Protein AF-A0A1E3A972-F1 (afdb_monomer)

Solvent-accessible surface area (backbone atoms only — not comparable to full-atom values): 8669 Å² total; per-residue (Å²): 121,77,50,54,34,71,83,44,60,52,55,53,84,87,29,46,54,30,38,33,38,41,57,63,34,55,94,75,66,75,42,69,60,46,39,28,39,26,45,71,54,90,85,29,81,42,45,72,45,22,43,50,44,52,20,51,74,83,39,80,59,82,68,46,81,49,34,35,90,77,36,36,35,43,36,42,97,71,31,35,37,40,40,34,66,82,52,45,89,40,79,44,75,49,63,41,47,85,50,40,44,74,43,74,48,68,60,84,54,95,58,78,52,48,75,45,81,40,86,53,88,94,45,77,29,33,41,37,39,33,53,48,43,75,44,74,46,80,48,75,73,97,67,92,84,88,81,91,129

Nearest PDB structures (foldseek):
  8pag-assembly1_A  TM=4.086E-01  e=1.270E+00  Norway rat pestivirus
  8gha-assembly1_B  TM=2.531E-01  e=9.699E+00  Saccharomyces cerevisiae

Foldseek 3Di:
DWDQLQVDWQADPLAQWTKGFDDQCRVPPNDHGAIFIFGPPPPFLGRGFWGKAKDALNHGDDFDWTHDNAWIWTDDDFWIWIWGAPDRQDIDIDIDGVRIDMDTGGDDDPDDFDWDWDDDPPFTWIWTDDVSGNDIDIGDDPDDDDDDD

Structure (mmCIF, N/CA/C/O backbone):
data_AF-A0A1E3A972-F1
#
_entry.id   AF-A0A1E3A972-F1
#
loop_
_atom_site.group_PDB
_atom_site.id
_atom_site.type_symbol
_atom_site.label_atom_id
_atom_site.label_alt_id
_atom_site.label_comp_id
_atom_site.label_asym_id
_atom_site.label_entity_id
_atom_site.label_seq_id
_atom_site.pdbx_PDB_ins_code
_atom_site.Cartn_x
_atom_site.Cartn_y
_atom_site.Cartn_z
_atom_site.occupancy
_atom_site.B_iso_or_equiv
_atom_site.auth_seq_id
_atom_site.auth_comp_id
_atom_site.auth_asym_id
_atom_site.auth_atom_id
_atom_site.pdbx_PDB_model_num
ATOM 1 N N . MET A 1 1 ? 2.430 -18.040 13.558 1.00 78.50 1 MET A N 1
ATOM 2 C CA . MET A 1 1 ? 3.625 -17.822 12.713 1.00 78.50 1 MET A CA 1
ATOM 3 C C . MET A 1 1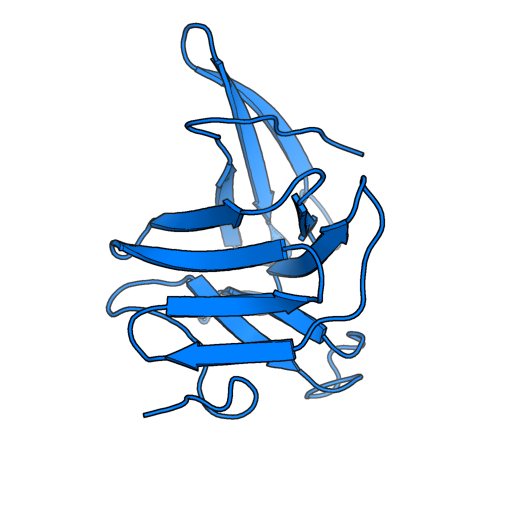 ? 3.657 -16.352 12.342 1.00 78.50 1 MET A C 1
ATOM 5 O O . MET A 1 1 ? 2.603 -15.836 11.985 1.00 78.50 1 MET A O 1
ATOM 9 N N . TYR A 1 2 ? 4.806 -15.694 12.480 1.00 88.56 2 TYR A N 1
ATOM 10 C CA . TYR A 1 2 ? 5.011 -14.337 11.974 1.00 88.56 2 TYR A CA 1
ATOM 11 C C . TYR A 1 2 ? 5.760 -14.414 10.645 1.00 88.56 2 TYR A C 1
ATOM 13 O O . TYR A 1 2 ? 6.659 -15.243 10.500 1.00 88.56 2 TYR A O 1
ATOM 21 N N . LEU A 1 3 ? 5.359 -13.589 9.684 1.00 93.69 3 LEU A N 1
ATOM 22 C CA . LEU A 1 3 ? 6.068 -13.411 8.423 1.00 93.69 3 LEU A CA 1
ATOM 23 C C . LEU A 1 3 ? 7.085 -12.282 8.582 1.00 93.69 3 LEU A C 1
ATOM 25 O O . LEU A 1 3 ? 6.764 -11.231 9.136 1.00 93.69 3 LEU A O 1
ATOM 29 N N . ASP A 1 4 ? 8.290 -12.481 8.058 1.00 96.31 4 ASP A N 1
ATOM 30 C CA . ASP A 1 4 ? 9.192 -11.369 7.785 1.00 96.31 4 ASP A CA 1
ATOM 31 C C . ASP A 1 4 ? 8.872 -10.835 6.387 1.00 96.31 4 ASP A C 1
ATOM 33 O O . ASP A 1 4 ? 9.134 -11.510 5.393 1.00 96.31 4 ASP A O 1
ATOM 37 N N . LEU A 1 5 ? 8.295 -9.633 6.302 1.00 96.94 5 LEU A N 1
ATOM 38 C CA . LEU A 1 5 ? 7.905 -9.025 5.024 1.00 96.94 5 LEU A CA 1
ATOM 39 C C . LEU A 1 5 ? 9.092 -8.602 4.148 1.00 96.94 5 LEU A C 1
ATOM 41 O O . LEU A 1 5 ? 8.861 -8.212 2.999 1.00 96.94 5 LEU A O 1
ATOM 45 N N . LYS A 1 6 ? 10.330 -8.664 4.661 1.00 95.19 6 LYS A N 1
ATOM 46 C CA . LYS A 1 6 ? 11.552 -8.521 3.856 1.00 95.19 6 LYS A CA 1
ATOM 47 C C . LYS A 1 6 ? 11.818 -9.766 3.009 1.00 95.19 6 LYS A C 1
ATOM 49 O O . LYS A 1 6 ? 12.247 -9.651 1.863 1.00 95.19 6 LYS A O 1
ATOM 54 N N . GLU A 1 7 ? 11.509 -10.937 3.560 1.00 93.62 7 GLU A N 1
ATOM 55 C CA . GLU A 1 7 ? 11.788 -12.245 2.956 1.00 93.62 7 GLU A CA 1
ATOM 56 C C . GLU A 1 7 ? 10.557 -12.833 2.255 1.00 93.62 7 GLU A C 1
ATOM 58 O O . GLU A 1 7 ? 10.641 -13.360 1.145 1.00 93.62 7 GLU A O 1
ATOM 63 N N . VAL A 1 8 ? 9.388 -12.721 2.891 1.00 95.00 8 VAL A N 1
ATOM 64 C CA . VAL A 1 8 ? 8.125 -13.316 2.449 1.00 95.00 8 VAL A CA 1
ATOM 65 C C . VAL A 1 8 ? 7.074 -12.217 2.275 1.00 95.00 8 VAL A C 1
ATOM 67 O O . VAL A 1 8 ? 6.502 -11.749 3.262 1.00 95.00 8 VAL A O 1
ATOM 70 N N . PRO A 1 9 ? 6.773 -11.808 1.029 1.00 96.0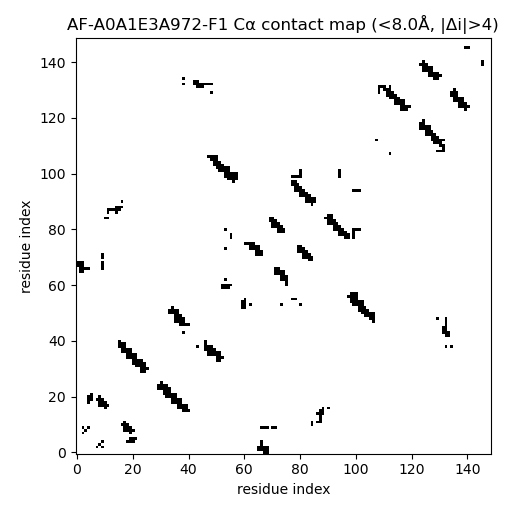6 9 PRO A N 1
ATOM 71 C CA . PRO A 1 9 ? 5.703 -10.858 0.760 1.00 96.06 9 PRO A CA 1
ATOM 72 C C . PRO A 1 9 ? 4.347 -11.381 1.242 1.00 96.06 9 PRO A C 1
ATOM 74 O O . PRO A 1 9 ? 4.003 -12.545 1.034 1.00 96.06 9 PRO A O 1
ATOM 77 N N . PHE A 1 10 ? 3.538 -10.497 1.818 1.00 98.38 10 PHE A N 1
ATOM 78 C CA . PHE A 1 10 ? 2.150 -10.793 2.140 1.00 98.38 10 PHE A CA 1
ATOM 79 C C . PHE A 1 10 ? 1.293 -10.735 0.871 1.00 98.38 10 PHE A C 1
ATOM 81 O O . PHE A 1 10 ? 1.105 -9.678 0.261 1.00 98.38 10 PHE A O 1
ATOM 88 N N . SER A 1 11 ? 0.782 -11.888 0.458 1.00 97.56 11 SER A N 1
ATOM 89 C CA . SER A 1 11 ? -0.055 -12.066 -0.727 1.00 97.56 11 SER A CA 1
ATOM 90 C C . SER A 1 11 ? -0.981 -13.269 -0.528 1.00 97.56 11 SER A C 1
ATOM 92 O O . SER A 1 11 ? -0.868 -13.994 0.461 1.00 97.56 11 SER A O 1
ATOM 94 N N . THR A 1 12 ? -1.887 -13.497 -1.473 1.00 96.38 12 THR A N 1
ATOM 95 C CA . THR A 1 12 ? -2.760 -14.672 -1.509 1.00 96.38 12 THR A CA 1
ATOM 96 C C . THR A 1 12 ? -2.670 -15.366 -2.863 1.00 96.38 12 THR A C 1
ATOM 98 O O . THR A 1 12 ? -2.265 -14.777 -3.868 1.00 96.38 12 THR A O 1
ATOM 101 N N . ARG A 1 13 ? -3.043 -16.645 -2.909 1.00 96.19 13 ARG A N 1
ATOM 102 C CA . ARG A 1 13 ? -2.989 -17.441 -4.139 1.00 96.19 13 ARG A CA 1
ATOM 103 C C . ARG A 1 13 ? -3.841 -16.791 -5.234 1.00 96.19 13 ARG A C 1
ATOM 105 O O . ARG A 1 13 ? -5.019 -16.532 -5.029 1.00 96.19 13 ARG A O 1
ATOM 112 N N . GLY A 1 14 ? -3.246 -16.611 -6.412 1.00 95.56 14 GLY A N 1
ATOM 113 C CA . GLY A 1 14 ? -3.911 -16.028 -7.583 1.00 95.56 14 GLY A CA 1
ATOM 114 C C . GLY A 1 14 ? -3.848 -14.503 -7.643 1.00 95.56 14 GLY A C 1
ATOM 115 O O . GLY A 1 14 ? -4.137 -13.944 -8.692 1.00 95.56 14 GLY A O 1
ATOM 116 N N . SER A 1 15 ? -3.421 -13.841 -6.566 1.00 96.56 15 SER A N 1
ATOM 117 C CA . SER A 1 15 ? -3.246 -12.394 -6.558 1.00 96.56 15 SER A CA 1
ATOM 118 C C . SER A 1 15 ? -1.966 -11.975 -7.268 1.00 96.56 15 SER A C 1
ATOM 120 O O . SER A 1 15 ? -0.901 -12.563 -7.069 1.00 96.56 15 SER A O 1
ATOM 122 N N . TYR A 1 16 ? -2.061 -10.900 -8.050 1.00 96.56 16 TYR A N 1
ATOM 123 C CA . TYR A 1 16 ? -0.888 -10.165 -8.520 1.00 96.56 16 TYR A CA 1
ATOM 124 C C . TYR A 1 16 ? -0.447 -9.071 -7.546 1.00 96.56 16 TYR A C 1
ATOM 126 O O . TYR A 1 16 ? 0.611 -8.483 -7.753 1.00 96.56 16 TYR A O 1
ATOM 134 N N . MET A 1 17 ? -1.217 -8.796 -6.492 1.00 97.69 17 MET A N 1
ATOM 135 C CA . MET A 1 17 ? -0.839 -7.859 -5.438 1.00 97.69 17 MET A CA 1
ATOM 136 C C . MET A 1 17 ? 0.017 -8.554 -4.384 1.00 97.69 17 MET A C 1
ATOM 138 O O . MET A 1 17 ? -0.256 -9.678 -3.960 1.00 97.69 17 MET A O 1
ATOM 142 N N . ALA A 1 18 ? 1.046 -7.855 -3.927 1.00 97.75 18 ALA A N 1
ATOM 143 C CA . ALA A 1 18 ? 1.840 -8.262 -2.783 1.00 97.75 18 ALA A CA 1
ATOM 144 C C . ALA A 1 18 ? 2.199 -7.042 -1.936 1.00 97.75 18 ALA A C 1
ATOM 146 O O . ALA A 1 18 ? 2.434 -5.959 -2.467 1.00 97.75 18 ALA A O 1
ATOM 147 N N . VAL A 1 19 ? 2.269 -7.225 -0.622 1.00 98.50 19 VAL A N 1
ATOM 148 C CA . VAL A 1 19 ? 2.761 -6.216 0.317 1.00 98.50 19 VAL A CA 1
ATOM 149 C C . VAL A 1 19 ? 4.090 -6.701 0.876 1.00 98.50 19 VAL A C 1
ATOM 151 O O . VAL A 1 19 ? 4.155 -7.778 1.467 1.00 98.50 19 VAL A O 1
ATOM 154 N N . SER A 1 20 ? 5.158 -5.933 0.685 1.00 97.44 20 SER A N 1
ATOM 155 C CA . SER A 1 20 ? 6.486 -6.294 1.192 1.00 97.44 20 SER A CA 1
ATOM 156 C C . SER A 1 20 ? 7.243 -5.086 1.713 1.00 97.44 20 SER A C 1
ATOM 158 O O . SER A 1 20 ? 7.003 -3.948 1.299 1.00 97.44 20 SER A O 1
ATOM 160 N N . TYR A 1 21 ? 8.160 -5.353 2.637 1.00 97.75 21 TYR A N 1
ATOM 161 C CA . TYR A 1 21 ? 9.049 -4.350 3.198 1.00 97.75 21 TYR A CA 1
ATOM 162 C C . TYR A 1 21 ? 10.385 -4.389 2.463 1.00 97.75 21 TYR A C 1
ATOM 164 O O . TYR A 1 21 ? 10.918 -5.465 2.196 1.00 97.75 21 TYR A O 1
ATOM 172 N N . HIS A 1 22 ? 10.931 -3.224 2.134 1.00 96.31 22 HIS A N 1
ATOM 173 C CA . HIS A 1 22 ? 12.205 -3.111 1.439 1.00 96.31 22 HIS A CA 1
ATOM 174 C C . HIS A 1 22 ? 13.133 -2.146 2.144 1.00 96.31 22 HIS A C 1
ATOM 176 O O . HIS A 1 22 ? 12.711 -1.091 2.601 1.00 96.31 22 HIS A O 1
ATOM 182 N N . GLU A 1 23 ? 14.408 -2.516 2.177 1.00 94.75 23 GLU A N 1
ATOM 183 C CA . GLU A 1 23 ? 15.486 -1.616 2.564 1.00 94.75 23 GLU A CA 1
ATOM 184 C C . GLU A 1 23 ? 15.772 -0.616 1.443 1.00 94.75 23 GLU A C 1
ATOM 186 O O . GLU A 1 23 ? 15.438 -0.839 0.270 1.00 94.75 23 GLU A O 1
ATOM 191 N N . LYS A 1 24 ? 16.424 0.488 1.809 1.00 94.94 24 LYS A N 1
ATOM 192 C CA . LYS A 1 24 ? 16.780 1.545 0.870 1.00 94.94 24 LYS A CA 1
ATOM 193 C C . LYS A 1 24 ? 17.560 0.984 -0.321 1.00 94.94 24 LYS A C 1
ATOM 195 O O . LYS A 1 24 ? 18.520 0.231 -0.172 1.00 94.94 24 LYS A O 1
ATOM 200 N N . ASN A 1 25 ? 17.157 1.401 -1.516 1.00 89.88 25 ASN A N 1
ATOM 201 C CA . ASN A 1 25 ? 17.732 1.011 -2.796 1.00 89.88 25 ASN A CA 1
ATOM 202 C C . ASN A 1 25 ? 17.756 -0.513 -3.034 1.00 89.88 25 ASN A C 1
ATOM 204 O O . ASN A 1 25 ? 18.656 -1.033 -3.701 1.00 89.88 25 ASN A O 1
ATOM 208 N N . PHE A 1 26 ? 16.764 -1.247 -2.515 1.00 86.25 26 PHE A N 1
ATOM 209 C CA . PHE A 1 26 ? 16.641 -2.688 -2.735 1.00 86.25 26 PHE A CA 1
ATOM 210 C C . PHE A 1 26 ? 16.750 -3.031 -4.229 1.00 86.25 26 PHE A C 1
ATOM 212 O O . PHE A 1 26 ? 15.973 -2.535 -5.050 1.00 86.25 26 PHE A O 1
ATOM 219 N N . ARG A 1 27 ? 17.736 -3.872 -4.578 1.00 83.56 27 ARG A N 1
ATOM 220 C CA . ARG A 1 27 ? 18.076 -4.284 -5.956 1.00 83.56 27 ARG A CA 1
ATOM 221 C C . ARG A 1 27 ? 18.326 -3.124 -6.937 1.00 83.56 27 ARG A C 1
ATOM 223 O O . ARG A 1 27 ? 18.034 -3.258 -8.121 1.00 83.56 27 ARG A O 1
ATOM 230 N N . GLY A 1 28 ? 18.862 -1.998 -6.463 1.00 84.12 28 GLY A N 1
ATOM 231 C CA . GLY A 1 28 ? 19.182 -0.851 -7.322 1.00 84.12 28 GLY A CA 1
ATOM 232 C C . GLY A 1 28 ? 17.953 -0.074 -7.802 1.00 84.12 28 GLY A C 1
ATOM 233 O O . GLY A 1 28 ? 18.029 0.635 -8.799 1.00 84.12 28 GLY A O 1
ATOM 234 N N . SER A 1 29 ? 16.812 -0.233 -7.126 1.00 84.06 29 SER A N 1
ATOM 235 C CA . SER A 1 29 ? 15.538 0.387 -7.515 1.00 84.06 29 SER A CA 1
ATOM 236 C C . SER A 1 29 ? 15.473 1.903 -7.312 1.00 84.06 29 SER A C 1
ATOM 238 O O . SER A 1 29 ? 14.545 2.535 -7.808 1.00 84.06 29 SER A O 1
ATOM 240 N N . GLY A 1 30 ? 16.404 2.488 -6.553 1.00 88.00 30 GLY A N 1
ATOM 241 C CA . GLY A 1 30 ? 16.349 3.889 -6.135 1.00 88.00 30 GLY A CA 1
ATOM 242 C C . GLY A 1 30 ? 15.239 4.203 -5.125 1.00 88.00 30 GLY A C 1
ATOM 243 O O . GLY A 1 30 ? 15.017 5.372 -4.828 1.00 88.00 30 GLY A O 1
ATOM 244 N N . MET A 1 31 ? 14.535 3.191 -4.605 1.00 90.62 31 MET A N 1
ATOM 245 C CA . MET A 1 31 ? 13.455 3.374 -3.632 1.00 90.62 31 MET A CA 1
ATOM 246 C C . MET A 1 31 ? 13.994 3.644 -2.229 1.00 90.62 31 MET A C 1
ATOM 248 O O . MET A 1 31 ? 15.065 3.164 -1.856 1.00 90.62 31 MET A O 1
ATOM 252 N N . GLU A 1 32 ? 13.235 4.394 -1.438 1.00 94.56 32 GLU A N 1
ATOM 253 C CA . GLU A 1 32 ? 13.507 4.544 -0.011 1.00 94.56 32 GLU A CA 1
ATOM 254 C C . GLU A 1 32 ? 13.157 3.264 0.761 1.00 94.56 32 GLU A C 1
ATOM 256 O O . GLU A 1 32 ? 12.547 2.330 0.238 1.00 94.56 32 GLU A O 1
ATOM 261 N N . GLU A 1 33 ? 13.603 3.194 2.012 1.00 96.31 33 GLU A N 1
ATOM 262 C CA . GLU A 1 33 ? 13.189 2.119 2.909 1.00 96.31 33 GLU A CA 1
ATOM 263 C C . GLU A 1 33 ? 11.707 2.273 3.277 1.00 96.31 33 GLU A C 1
ATOM 265 O O . GLU A 1 33 ? 11.247 3.373 3.594 1.00 96.31 33 GLU A O 1
ATOM 270 N N . GLY A 1 34 ? 10.951 1.173 3.270 1.00 97.25 34 GLY A N 1
ATOM 271 C CA . GLY A 1 34 ? 9.552 1.213 3.677 1.00 97.25 34 GLY A CA 1
ATOM 272 C C . GLY A 1 34 ? 8.718 0.011 3.258 1.00 97.25 34 GLY A C 1
ATOM 273 O O . GLY A 1 34 ? 9.206 -0.977 2.706 1.00 97.25 34 GLY A O 1
ATOM 274 N N . LEU A 1 35 ? 7.419 0.116 3.541 1.00 98.31 35 LEU A N 1
ATOM 275 C CA . LEU A 1 35 ? 6.410 -0.852 3.134 1.00 98.31 35 LEU A CA 1
ATOM 276 C C . LEU A 1 35 ? 5.804 -0.438 1.793 1.00 98.31 35 LEU A C 1
ATOM 278 O O . LEU A 1 35 ? 5.435 0.721 1.611 1.00 98.31 35 LEU A O 1
ATOM 282 N N . TYR A 1 36 ? 5.653 -1.390 0.878 1.00 98.19 36 TYR A N 1
ATOM 283 C CA . TYR A 1 36 ? 5.172 -1.120 -0.472 1.00 98.19 36 TYR A CA 1
ATOM 284 C C . TYR A 1 36 ? 4.071 -2.089 -0.888 1.00 98.19 36 TYR A C 1
ATOM 286 O O . TYR A 1 36 ? 4.173 -3.296 -0.657 1.00 98.19 36 TYR A O 1
ATOM 294 N N . LEU A 1 37 ? 3.061 -1.560 -1.581 1.00 98.12 37 LEU A N 1
ATOM 295 C CA . LEU A 1 37 ? 2.233 -2.338 -2.492 1.00 98.12 37 LEU A CA 1
ATOM 296 C C . LEU A 1 37 ? 3.050 -2.602 -3.755 1.00 98.12 37 LEU A C 1
ATOM 298 O O . LEU A 1 37 ? 3.619 -1.688 -4.365 1.00 98.12 37 LEU A O 1
ATOM 302 N N . ARG A 1 38 ? 3.084 -3.865 -4.157 1.00 96.50 38 ARG A N 1
ATOM 303 C CA . ARG A 1 38 ? 3.793 -4.339 -5.332 1.00 96.50 38 ARG A CA 1
ATOM 304 C C . ARG A 1 38 ? 2.889 -5.156 -6.231 1.00 96.50 38 ARG A C 1
ATOM 306 O O . ARG A 1 38 ? 1.936 -5.784 -5.774 1.00 96.50 38 ARG A O 1
ATOM 313 N N . THR A 1 39 ? 3.256 -5.184 -7.503 1.00 95.88 39 THR A N 1
ATOM 314 C CA . THR A 1 39 ? 2.791 -6.197 -8.441 1.00 95.88 39 THR A CA 1
ATOM 315 C C . THR A 1 39 ? 3.836 -7.303 -8.575 1.00 95.88 39 THR A C 1
ATOM 317 O O . THR A 1 39 ? 5.040 -7.032 -8.627 1.00 95.88 39 THR A O 1
ATOM 320 N N . VAL A 1 40 ? 3.383 -8.555 -8.629 1.00 94.12 40 VAL A N 1
ATOM 321 C CA . VAL A 1 40 ? 4.215 -9.723 -8.982 1.00 94.12 40 VAL A CA 1
ATOM 322 C C . VAL A 1 40 ? 4.026 -10.145 -10.442 1.00 94.12 40 VAL A C 1
ATOM 324 O O . VAL A 1 40 ? 4.495 -11.203 -10.857 1.00 94.12 40 VAL A O 1
ATOM 327 N N . HIS A 1 41 ? 3.348 -9.320 -11.242 1.00 90.94 41 HIS A N 1
ATOM 328 C CA . HIS A 1 41 ? 3.170 -9.563 -12.666 1.00 90.94 41 HIS A CA 1
ATOM 329 C C . HIS A 1 41 ? 4.510 -9.412 -13.410 1.00 90.94 41 HIS A C 1
ATOM 331 O O . HIS A 1 41 ? 5.106 -8.336 -13.426 1.00 90.94 41 HIS A O 1
ATOM 337 N N . GLY A 1 42 ? 4.984 -10.488 -14.048 1.00 86.50 42 GLY A N 1
ATOM 338 C CA . GLY A 1 42 ? 6.352 -10.579 -14.589 1.00 86.50 42 GLY A CA 1
ATOM 339 C C . GLY A 1 42 ? 6.713 -9.566 -15.683 1.00 86.50 42 GLY A C 1
ATOM 340 O O . GLY A 1 42 ? 7.890 -9.308 -15.901 1.00 86.50 42 GLY A O 1
ATOM 341 N N . ASN A 1 43 ? 5.717 -8.959 -16.332 1.00 86.56 43 ASN A N 1
ATOM 342 C CA . ASN A 1 43 ? 5.927 -7.949 -17.376 1.00 86.56 43 ASN A CA 1
ATOM 343 C C . ASN A 1 43 ? 5.972 -6.502 -16.851 1.00 86.56 43 ASN A C 1
ATOM 345 O O . ASN A 1 43 ? 6.105 -5.578 -17.650 1.00 86.56 43 ASN A O 1
ATOM 349 N N . ALA A 1 44 ? 5.835 -6.270 -15.543 1.00 90.25 44 ALA A N 1
ATOM 350 C CA . ALA A 1 44 ? 5.893 -4.924 -14.978 1.00 90.25 44 ALA A CA 1
ATOM 351 C C . ALA A 1 44 ? 7.302 -4.315 -15.123 1.00 90.25 44 ALA A C 1
ATOM 353 O O . ALA A 1 44 ? 8.293 -4.965 -14.791 1.00 90.25 44 ALA A O 1
ATOM 354 N N . LYS A 1 45 ? 7.405 -3.046 -15.559 1.00 87.81 45 LYS A N 1
ATOM 355 C CA . LYS A 1 45 ? 8.703 -2.340 -15.669 1.00 87.81 45 LYS A CA 1
ATOM 356 C C . LYS A 1 45 ? 9.375 -2.195 -14.303 1.00 87.81 45 LYS A C 1
ATOM 358 O O . LYS A 1 45 ? 10.591 -2.288 -14.178 1.00 87.81 45 LYS A O 1
ATOM 363 N N . THR A 1 46 ? 8.562 -1.975 -13.277 1.00 91.25 46 THR A N 1
ATOM 364 C CA . THR A 1 46 ? 8.953 -2.019 -11.870 1.00 91.25 46 THR A CA 1
ATOM 365 C C . THR A 1 46 ? 7.893 -2.793 -11.092 1.00 91.25 46 THR A C 1
ATOM 367 O O . THR A 1 46 ? 6.705 -2.663 -11.397 1.00 91.25 46 THR A O 1
ATOM 370 N N . PRO A 1 47 ? 8.267 -3.591 -10.078 1.00 93.31 47 PRO A N 1
ATOM 371 C CA . PRO A 1 47 ? 7.280 -4.246 -9.238 1.00 93.31 47 PRO A CA 1
ATOM 372 C C . PRO A 1 47 ? 6.654 -3.281 -8.223 1.00 93.31 47 PRO A C 1
ATOM 374 O O . PRO A 1 47 ? 5.660 -3.643 -7.612 1.00 93.31 47 PRO A O 1
ATOM 377 N N . PHE A 1 48 ? 7.217 -2.088 -8.001 1.00 95.25 48 PHE A N 1
ATOM 378 C CA . PHE A 1 48 ? 6.734 -1.137 -6.997 1.00 95.25 48 PHE A CA 1
ATOM 379 C C . PHE A 1 48 ? 5.569 -0.302 -7.538 1.00 95.25 48 PHE A C 1
ATOM 381 O O . PHE A 1 48 ? 5.698 0.350 -8.576 1.00 95.25 48 PHE A O 1
ATOM 388 N N . VAL A 1 49 ? 4.433 -0.339 -6.838 1.00 96.44 49 VAL A N 1
ATOM 389 C CA . VAL A 1 49 ? 3.195 0.356 -7.228 1.00 96.44 49 VAL A CA 1
ATOM 390 C C . VAL A 1 49 ? 2.987 1.587 -6.355 1.00 96.44 49 VAL A C 1
ATOM 392 O O . VAL A 1 49 ? 2.922 2.698 -6.875 1.00 96.44 49 VAL A O 1
ATOM 395 N N . ALA A 1 50 ? 2.911 1.396 -5.036 1.00 97.50 50 ALA A N 1
ATOM 396 C CA . ALA A 1 50 ? 2.661 2.474 -4.086 1.00 97.50 50 ALA A CA 1
ATOM 397 C C . ALA A 1 50 ? 3.412 2.254 -2.769 1.00 97.50 50 ALA A C 1
ATOM 399 O O . ALA A 1 50 ? 3.477 1.127 -2.274 1.00 97.50 50 ALA A O 1
ATOM 400 N N . GLY A 1 51 ? 3.950 3.324 -2.186 1.00 97.75 51 GLY A N 1
ATOM 401 C CA . GLY A 1 51 ? 4.406 3.329 -0.798 1.00 97.75 51 GLY A CA 1
ATOM 402 C C . GLY A 1 51 ? 3.216 3.286 0.160 1.00 97.75 51 GLY A C 1
ATOM 403 O O . GLY A 1 51 ? 2.172 3.881 -0.107 1.00 97.75 51 GLY A O 1
ATOM 404 N N . ILE A 1 52 ? 3.358 2.574 1.275 1.00 98.38 52 ILE A N 1
ATOM 405 C CA . ILE A 1 52 ? 2.319 2.430 2.295 1.00 98.38 52 ILE A CA 1
ATOM 406 C C . ILE A 1 52 ? 2.811 3.070 3.586 1.00 98.38 52 ILE A C 1
ATOM 408 O O . ILE A 1 52 ? 3.885 2.744 4.091 1.00 98.38 52 ILE A O 1
ATOM 412 N N . SER A 1 53 ? 2.021 3.979 4.153 1.00 97.81 53 SER A N 1
ATOM 413 C CA . SER A 1 53 ? 2.336 4.583 5.452 1.00 97.81 53 SER A CA 1
ATOM 414 C C . SER A 1 53 ? 1.071 4.802 6.281 1.00 97.81 53 SER A C 1
ATOM 416 O O . SER A 1 53 ? 0.124 5.413 5.778 1.00 97.81 53 SER A O 1
ATOM 418 N N . PRO A 1 54 ? 1.016 4.331 7.540 1.00 97.88 54 PRO A N 1
ATOM 419 C CA . PRO A 1 54 ? -0.074 4.670 8.439 1.00 97.88 54 PRO A CA 1
ATOM 420 C C . PRO A 1 54 ? 0.006 6.147 8.826 1.00 97.88 54 PRO A C 1
ATOM 422 O O . PRO A 1 54 ? 1.082 6.751 8.855 1.00 97.88 54 PRO A O 1
ATOM 425 N N . LEU A 1 55 ? -1.158 6.723 9.106 1.00 97.44 55 LEU A N 1
ATOM 426 C CA . LEU A 1 55 ? -1.314 8.119 9.475 1.00 97.44 55 LEU A CA 1
ATOM 427 C C . LEU A 1 55 ? -1.981 8.235 10.846 1.00 97.44 55 LEU A C 1
ATOM 429 O O . LEU A 1 55 ? -2.967 7.547 11.109 1.00 97.44 55 LEU A O 1
ATOM 433 N N . GLN A 1 56 ? -1.496 9.175 11.653 1.00 97.56 56 GLN A N 1
ATOM 434 C CA . GLN A 1 56 ? -2.189 9.714 12.820 1.00 97.56 56 GLN A CA 1
ATOM 435 C C . GLN A 1 56 ? -2.523 11.179 12.526 1.00 97.56 56 GLN A C 1
ATOM 437 O O . GLN A 1 56 ? -1.633 11.980 12.230 1.00 97.56 56 GLN A O 1
ATOM 442 N N . ASP A 1 57 ? -3.814 11.510 12.511 1.00 95.94 57 ASP A N 1
ATOM 443 C CA . ASP A 1 57 ? -4.330 12.853 12.210 1.00 95.94 57 ASP A CA 1
ATOM 444 C C . ASP A 1 57 ? -3.759 13.439 10.899 1.00 95.94 57 ASP A C 1
ATOM 446 O O . ASP A 1 57 ? -3.372 14.605 10.802 1.00 95.94 57 ASP A O 1
ATOM 450 N N . GLY A 1 58 ? -3.673 12.588 9.869 1.00 95.12 58 GLY A N 1
ATOM 451 C CA . GLY A 1 58 ? -3.190 12.939 8.527 1.00 95.12 58 GLY A CA 1
ATOM 452 C C . GLY A 1 58 ? -1.664 12.954 8.353 1.00 95.12 58 GLY A C 1
ATOM 453 O O . GLY A 1 58 ? -1.180 13.088 7.224 1.00 95.12 58 GLY A O 1
ATOM 454 N N . LYS A 1 59 ? -0.886 12.768 9.426 1.00 96.06 59 LYS A N 1
ATOM 455 C CA . LYS A 1 59 ? 0.586 12.760 9.391 1.00 96.06 59 LYS A CA 1
ATOM 456 C C . LYS A 1 59 ? 1.129 11.341 9.493 1.00 96.06 59 LYS A C 1
ATOM 458 O O . LYS A 1 59 ? 0.614 10.547 10.271 1.00 96.06 59 LYS A O 1
ATOM 463 N N . ALA A 1 60 ? 2.171 11.033 8.720 1.00 95.75 60 ALA A N 1
ATOM 464 C CA . ALA A 1 60 ? 2.865 9.753 8.839 1.00 95.75 60 ALA A CA 1
ATOM 465 C C . ALA A 1 60 ? 3.410 9.593 10.263 1.00 95.75 60 ALA A C 1
ATOM 467 O O . ALA A 1 60 ? 3.992 10.533 10.808 1.00 95.75 60 ALA A O 1
ATOM 468 N N . CYS A 1 61 ? 3.187 8.426 10.861 1.00 95.56 61 CYS A N 1
ATOM 469 C CA . CYS A 1 61 ? 3.619 8.121 12.220 1.00 95.56 61 CYS A CA 1
ATOM 470 C C . CYS A 1 61 ? 4.620 6.964 12.235 1.00 95.56 61 CYS A C 1
ATOM 472 O O . CYS A 1 61 ? 4.743 6.215 11.266 1.00 95.56 61 CYS A O 1
ATOM 474 N N . THR A 1 62 ? 5.339 6.815 13.346 1.00 96.50 62 THR A N 1
ATOM 475 C CA . THR A 1 62 ? 6.165 5.631 13.601 1.00 96.50 62 THR A CA 1
ATOM 476 C C . THR A 1 62 ? 5.264 4.468 13.994 1.00 96.50 62 THR A C 1
ATOM 478 O O . THR A 1 62 ? 4.362 4.623 14.817 1.00 96.50 62 THR A O 1
ATOM 481 N N . TYR A 1 63 ? 5.524 3.295 13.430 1.00 97.56 63 TYR A N 1
ATOM 482 C CA . TYR A 1 63 ? 4.724 2.096 13.643 1.00 97.56 63 TYR A CA 1
ATOM 483 C C . TYR A 1 63 ? 5.610 0.853 13.696 1.00 97.56 63 TYR A C 1
ATOM 485 O O . TYR A 1 63 ? 6.757 0.856 13.251 1.00 97.56 63 TYR A O 1
ATOM 493 N N . ARG A 1 64 ? 5.044 -0.232 14.218 1.00 97.56 64 ARG A N 1
ATOM 494 C CA . ARG A 1 64 ? 5.604 -1.583 14.145 1.00 97.56 64 ARG A CA 1
ATOM 495 C C . ARG A 1 64 ? 4.739 -2.451 13.241 1.00 97.56 64 ARG A C 1
ATOM 497 O O . ARG A 1 64 ? 3.523 -2.264 13.188 1.00 97.56 64 ARG A O 1
ATOM 504 N N . ILE A 1 65 ? 5.365 -3.397 12.552 1.00 98.19 65 ILE A N 1
ATOM 505 C CA . ILE A 1 65 ? 4.687 -4.338 11.657 1.00 98.19 65 ILE A CA 1
ATOM 506 C C . ILE A 1 65 ? 4.536 -5.676 12.378 1.00 98.19 65 ILE A C 1
ATOM 508 O O . ILE A 1 65 ? 5.517 -6.238 12.859 1.00 98.19 65 ILE A O 1
ATOM 512 N N . GLU A 1 66 ? 3.317 -6.201 12.420 1.00 98.00 66 GLU A N 1
ATOM 513 C CA . GLU A 1 66 ? 3.035 -7.590 12.777 1.00 98.00 66 GLU A CA 1
ATOM 514 C C . GLU A 1 66 ? 2.371 -8.275 11.581 1.00 98.00 66 GLU A C 1
ATOM 516 O O . GLU A 1 66 ? 1.227 -7.979 11.242 1.00 98.00 66 GLU A O 1
ATOM 521 N N . ALA A 1 67 ? 3.098 -9.169 10.911 1.00 98.12 67 ALA A N 1
ATOM 522 C CA . ALA A 1 67 ? 2.610 -9.858 9.724 1.00 98.12 67 ALA A CA 1
ATOM 523 C C . ALA A 1 67 ? 2.322 -11.334 10.009 1.00 98.12 67 ALA A C 1
ATOM 525 O O . ALA A 1 67 ? 3.155 -12.048 10.566 1.00 98.12 67 ALA A O 1
ATOM 526 N N . HIS A 1 68 ? 1.156 -11.791 9.572 1.00 96.94 68 HIS A N 1
ATOM 527 C CA . HIS A 1 68 ? 0.685 -13.167 9.628 1.00 96.94 68 HIS A CA 1
ATOM 528 C C . HIS A 1 68 ? 0.205 -13.602 8.234 1.00 96.94 68 HIS A C 1
ATOM 530 O O . HIS A 1 68 ? -0.091 -12.745 7.399 1.00 96.94 68 HIS A O 1
ATOM 536 N N . PRO A 1 69 ? 0.094 -14.913 7.956 1.00 95.31 69 PRO A N 1
ATOM 537 C CA . PRO A 1 69 ? -0.444 -15.398 6.683 1.00 95.31 69 PRO A CA 1
ATOM 538 C C . PRO A 1 69 ? -1.830 -14.843 6.322 1.00 95.31 69 PRO A C 1
ATOM 540 O O . PRO A 1 69 ? -2.136 -14.692 5.145 1.00 95.31 69 PRO A O 1
ATOM 543 N N . GLU A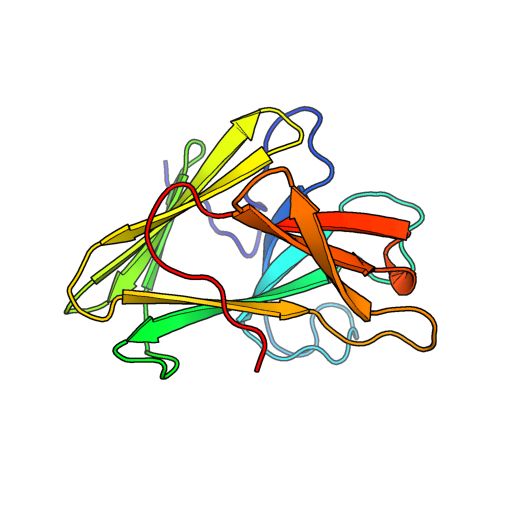 1 70 ? -2.660 -14.526 7.315 1.00 96.62 70 GLU A N 1
ATOM 544 C CA . GLU A 1 70 ? -4.028 -14.038 7.129 1.00 96.62 70 GLU A CA 1
ATOM 545 C C . GLU A 1 70 ? -4.159 -12.507 7.105 1.00 96.62 70 GLU A C 1
ATOM 547 O O . GLU A 1 70 ? -5.141 -11.988 6.572 1.00 96.62 70 GLU A O 1
ATOM 552 N N . LYS A 1 71 ? -3.197 -11.770 7.679 1.00 98.06 71 LYS A N 1
AT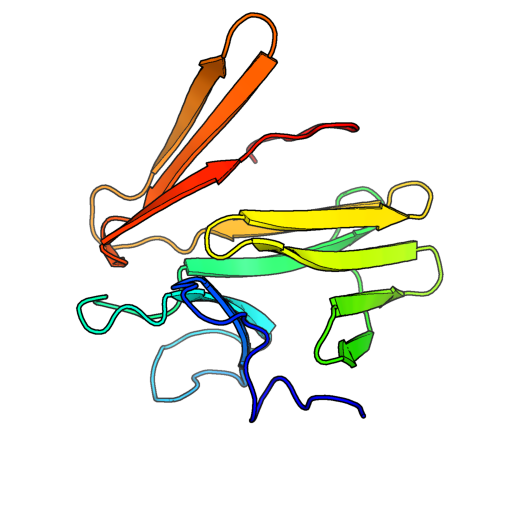OM 553 C CA . LYS A 1 71 ? -3.250 -10.303 7.776 1.00 98.06 71 LYS A CA 1
ATOM 554 C C . LYS A 1 71 ? -1.898 -9.670 8.090 1.00 98.06 71 LYS A C 1
ATOM 556 O O . LYS A 1 71 ? -1.049 -10.275 8.740 1.00 98.06 71 LYS A O 1
ATOM 561 N N . VAL A 1 72 ? -1.757 -8.394 7.749 1.00 98.69 72 VAL A N 1
ATOM 562 C CA . VAL A 1 72 ? -0.665 -7.527 8.214 1.00 98.69 72 VAL A CA 1
ATOM 563 C C . VAL A 1 72 ? -1.242 -6.400 9.053 1.00 98.69 72 VAL A C 1
ATOM 565 O O . VAL A 1 72 ? -2.183 -5.733 8.634 1.00 98.69 72 VAL A O 1
ATOM 568 N N . GLU A 1 73 ? -0.674 -6.164 10.230 1.00 98.56 73 GLU A N 1
ATOM 569 C CA . GLU A 1 73 ? -1.067 -5.079 11.124 1.00 98.56 73 GLU A CA 1
ATOM 570 C C . GLU A 1 73 ? 0.077 -4.070 11.285 1.00 98.56 73 GLU A C 1
ATOM 572 O O . GLU A 1 73 ? 1.191 -4.424 11.669 1.00 98.56 73 GLU A O 1
ATOM 577 N N . LEU A 1 74 ? -0.215 -2.798 11.013 1.00 98.50 74 LEU A N 1
ATOM 578 C CA . LEU A 1 74 ? 0.649 -1.650 11.277 1.00 98.50 74 LEU A CA 1
ATOM 579 C C . LEU A 1 74 ? 0.156 -1.006 12.572 1.00 98.50 74 LEU A C 1
ATOM 581 O O . LEU A 1 74 ? -0.940 -0.444 12.597 1.00 98.50 74 LEU A O 1
ATOM 585 N N . LYS A 1 75 ? 0.922 -1.131 13.657 1.00 98.38 75 LYS A N 1
ATOM 586 C CA . LYS A 1 75 ? 0.504 -0.730 15.010 1.00 98.38 75 LYS A CA 1
ATOM 587 C C . LYS A 1 75 ? 1.327 0.448 15.515 1.00 98.38 75 LYS A C 1
ATOM 589 O O . LYS A 1 75 ? 2.552 0.429 15.416 1.00 98.38 75 LYS A O 1
ATOM 594 N N . TRP A 1 76 ? 0.664 1.427 16.111 1.00 97.44 76 TRP A N 1
ATOM 595 C CA . TRP A 1 76 ? 1.277 2.505 16.890 1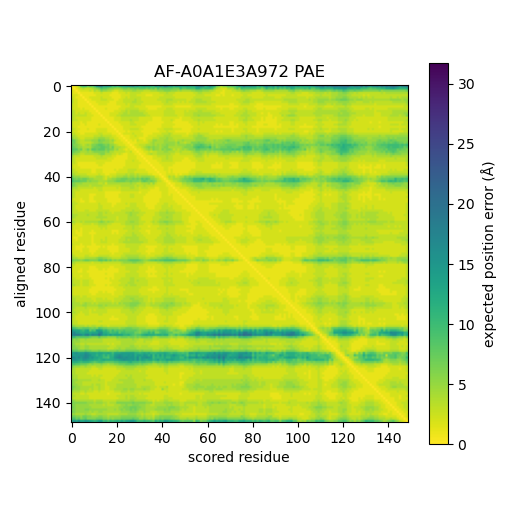.00 97.44 76 TRP A CA 1
ATOM 596 C C . TRP A 1 76 ? 0.493 2.681 18.198 1.00 97.44 76 TRP A C 1
ATOM 598 O O . TRP A 1 76 ? -0.424 1.909 18.472 1.00 97.44 76 TRP A O 1
ATOM 608 N N . GLU A 1 77 ? 0.878 3.641 19.035 1.00 94.31 77 GLU A N 1
ATOM 609 C CA . GLU A 1 77 ? 0.305 3.815 20.380 1.00 94.31 77 GLU A CA 1
ATOM 610 C C . GLU A 1 77 ? -1.220 4.025 20.368 1.00 94.31 77 GLU A C 1
ATOM 612 O O . GLU A 1 77 ? -1.944 3.419 21.155 1.00 94.31 77 GLU A O 1
ATOM 617 N N . GLU A 1 78 ? -1.717 4.831 19.432 1.00 93.81 78 GLU A N 1
ATOM 618 C CA . GLU A 1 78 ? -3.105 5.311 19.418 1.00 93.81 78 GLU A CA 1
ATOM 619 C C . GLU A 1 78 ? -4.004 4.579 18.409 1.00 93.81 78 GLU A C 1
ATOM 621 O O . GLU A 1 78 ? -5.216 4.819 18.351 1.00 93.81 78 GLU A O 1
ATOM 626 N N . GLY A 1 79 ? -3.439 3.677 17.601 1.00 97.12 79 GLY A N 1
ATOM 627 C CA . GLY A 1 79 ? -4.181 3.078 16.505 1.00 97.12 79 GLY A CA 1
ATOM 628 C C . GLY A 1 79 ? -3.512 1.902 15.808 1.00 97.12 79 GLY A C 1
ATOM 629 O O . GLY A 1 79 ? -2.414 1.443 16.130 1.00 97.12 79 GLY A O 1
ATOM 630 N N . THR A 1 80 ? -4.252 1.343 14.860 1.00 98.38 80 THR A N 1
ATOM 631 C CA . THR A 1 80 ? -3.825 0.208 14.047 1.00 98.38 80 THR A CA 1
ATOM 632 C C . THR A 1 80 ? -4.439 0.303 12.659 1.00 98.38 80 THR A C 1
ATOM 634 O O . THR A 1 80 ? -5.622 0.613 12.516 1.00 98.38 80 THR A O 1
ATOM 637 N N . VAL A 1 81 ? -3.648 -0.022 11.642 1.00 98.50 81 VAL A N 1
ATOM 638 C CA . VAL A 1 81 ? -4.118 -0.327 10.288 1.00 98.50 81 VAL A CA 1
ATOM 639 C C . VAL A 1 81 ? -3.941 -1.818 10.044 1.00 98.50 81 VAL A C 1
ATOM 641 O O . VAL A 1 81 ? -2.872 -2.360 10.305 1.00 98.50 81 VAL A O 1
ATOM 644 N N . THR A 1 82 ? -4.968 -2.477 9.519 1.00 98.69 82 THR A N 1
ATOM 645 C CA . THR A 1 82 ? -4.936 -3.894 9.145 1.00 98.69 82 THR A CA 1
ATOM 646 C C . THR A 1 82 ? -5.123 -4.030 7.640 1.00 98.69 82 THR A C 1
ATOM 648 O O . THR A 1 82 ? -6.036 -3.428 7.078 1.00 98.69 82 THR A O 1
ATOM 651 N N . LEU A 1 83 ? -4.266 -4.830 7.011 1.00 98.69 83 LEU A N 1
ATOM 652 C CA . LEU A 1 83 ? -4.331 -5.243 5.613 1.00 98.69 83 LEU A CA 1
ATOM 653 C C . LEU A 1 83 ? -4.703 -6.729 5.567 1.00 98.69 83 LEU A C 1
ATOM 655 O O . LEU A 1 83 ? -4.059 -7.536 6.240 1.00 98.69 83 LEU A O 1
ATOM 659 N N . ALA A 1 84 ? -5.707 -7.099 4.778 1.00 98.50 84 ALA A N 1
ATOM 660 C CA . ALA A 1 84 ? -6.108 -8.493 4.587 1.00 98.50 84 ALA A CA 1
ATOM 661 C C . ALA A 1 84 ? -6.693 -8.699 3.188 1.00 98.50 84 ALA A C 1
ATOM 663 O O . ALA A 1 84 ? -7.355 -7.812 2.660 1.00 98.50 84 ALA A O 1
ATOM 664 N N . TYR A 1 85 ? -6.475 -9.862 2.582 1.00 98.50 85 TYR A N 1
ATOM 665 C CA . TYR A 1 85 ? -7.106 -10.185 1.301 1.00 98.50 85 TYR A CA 1
ATOM 666 C C . TYR A 1 85 ? -8.529 -10.697 1.530 1.00 98.50 85 TYR A C 1
ATOM 668 O O . TYR A 1 85 ? -8.732 -11.590 2.352 1.00 98.50 85 TYR A O 1
ATOM 676 N N . ALA A 1 86 ? -9.503 -10.153 0.798 1.00 97.88 86 ALA A N 1
ATOM 677 C CA . ALA A 1 86 ? -10.836 -10.756 0.711 1.00 97.88 86 ALA A CA 1
ATOM 678 C C . ALA A 1 86 ? -10.853 -11.903 -0.311 1.00 97.88 86 ALA A C 1
ATOM 680 O O . ALA A 1 86 ? -11.472 -12.940 -0.084 1.00 97.88 86 ALA A O 1
ATOM 681 N N . ASP A 1 87 ? -10.130 -11.709 -1.413 1.00 98.00 87 ASP A N 1
ATOM 682 C CA . ASP A 1 87 ? -9.950 -12.641 -2.522 1.00 98.00 87 ASP A CA 1
ATOM 683 C C . ASP A 1 87 ? -8.642 -12.311 -3.275 1.00 98.00 87 ASP A C 1
ATOM 685 O O . ASP A 1 87 ? -7.814 -11.535 -2.787 1.00 98.00 87 ASP A O 1
ATOM 689 N N . SER A 1 88 ? -8.419 -12.928 -4.440 1.00 97.38 88 SER A N 1
ATOM 690 C CA . SER A 1 88 ? -7.222 -12.709 -5.264 1.00 97.38 88 SER A CA 1
ATOM 691 C C . SER A 1 88 ? -7.083 -11.284 -5.797 1.00 97.38 88 SER A C 1
ATOM 693 O O . SER A 1 88 ? -5.969 -10.858 -6.085 1.00 97.38 88 SER A O 1
ATOM 695 N N . ASP A 1 89 ? -8.175 -10.537 -5.910 1.00 97.50 89 ASP A N 1
ATOM 696 C CA . ASP A 1 89 ? -8.218 -9.258 -6.617 1.00 97.50 89 ASP A CA 1
ATOM 697 C C . ASP A 1 89 ? -8.522 -8.081 -5.678 1.00 97.50 89 ASP A C 1
ATOM 699 O O . ASP A 1 89 ? -8.469 -6.921 -6.092 1.00 97.50 89 ASP A O 1
ATOM 703 N N . THR A 1 90 ? -8.753 -8.361 -4.389 1.00 98.00 90 THR A N 1
ATOM 704 C CA . THR A 1 90 ? -9.191 -7.371 -3.400 1.00 98.00 90 THR A CA 1
ATOM 705 C C . THR A 1 90 ? -8.341 -7.404 -2.128 1.00 98.00 90 THR A C 1
ATOM 707 O O . THR A 1 90 ? -8.439 -8.322 -1.308 1.00 98.00 90 THR A O 1
ATOM 710 N N . LEU A 1 91 ? -7.556 -6.342 -1.915 1.00 98.38 91 LEU A N 1
ATOM 711 C CA . LEU A 1 91 ? -6.882 -6.054 -0.647 1.00 98.38 91 LEU A CA 1
ATOM 712 C C . LEU A 1 91 ? -7.747 -5.103 0.193 1.00 98.38 91 LEU A C 1
ATOM 714 O O . LEU A 1 91 ? -7.926 -3.936 -0.154 1.00 98.38 91 LEU A O 1
ATOM 718 N N . LEU A 1 92 ? -8.264 -5.594 1.316 1.00 98.31 92 LEU A N 1
ATOM 719 C CA . LEU A 1 92 ? -8.990 -4.800 2.299 1.00 98.31 92 LEU A CA 1
ATOM 720 C C . LEU A 1 92 ? -8.026 -4.072 3.229 1.00 98.31 92 LEU A C 1
ATOM 722 O O . LEU A 1 92 ? -7.017 -4.628 3.670 1.00 98.31 92 LEU A O 1
ATOM 726 N N . ILE A 1 93 ? -8.390 -2.838 3.570 1.00 98.06 93 ILE A N 1
ATOM 727 C CA . ILE A 1 93 ? -7.647 -1.990 4.496 1.00 98.06 93 ILE A CA 1
ATOM 728 C C . ILE A 1 93 ? -8.615 -1.417 5.527 1.00 98.06 93 ILE A C 1
ATOM 730 O O . ILE A 1 93 ? -9.585 -0.752 5.166 1.00 98.06 93 ILE A O 1
ATOM 734 N N . SER A 1 94 ? -8.349 -1.645 6.812 1.00 97.69 94 SER A N 1
ATOM 735 C CA . SER A 1 94 ? -9.165 -1.113 7.911 1.00 97.69 94 SER A CA 1
ATOM 736 C C . SER A 1 94 ? -8.314 -0.353 8.922 1.00 97.69 94 SER A C 1
ATOM 738 O O . SER A 1 94 ? -7.287 -0.868 9.358 1.00 97.69 94 SER A O 1
ATOM 740 N N . GLY A 1 95 ? -8.757 0.834 9.335 1.00 96.88 95 GLY A N 1
ATOM 741 C CA . GLY A 1 95 ? -8.141 1.613 10.411 1.00 96.88 95 GLY A CA 1
ATOM 742 C C . GLY A 1 95 ? -8.964 1.563 11.700 1.00 96.88 95 GLY A C 1
ATOM 743 O O . G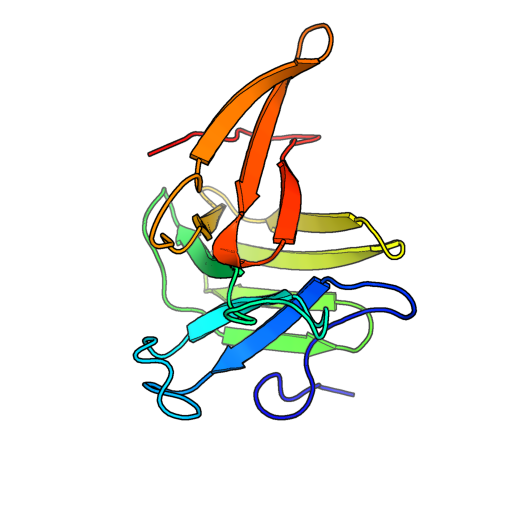LY A 1 95 ? -10.189 1.681 11.662 1.00 96.88 95 GLY A O 1
ATOM 744 N N . ARG A 1 96 ? -8.297 1.421 12.848 1.00 97.31 96 ARG A N 1
ATOM 745 C CA . ARG A 1 96 ? -8.881 1.537 14.191 1.00 97.31 96 ARG A CA 1
ATOM 746 C C . ARG A 1 96 ? -8.077 2.543 15.009 1.00 97.31 96 ARG A C 1
ATOM 748 O O . ARG A 1 96 ? -6.854 2.488 15.007 1.00 97.31 96 ARG A O 1
ATOM 755 N N . GLY A 1 97 ? -8.772 3.410 15.738 1.00 96.69 97 GLY A N 1
ATOM 756 C CA . GLY A 1 97 ? -8.170 4.516 16.489 1.00 96.69 97 GLY A CA 1
ATOM 757 C C . GLY A 1 97 ? -8.676 5.860 15.974 1.00 96.69 97 GLY A C 1
ATOM 758 O O . GLY A 1 97 ? -9.009 6.003 14.795 1.00 96.69 97 GLY A O 1
ATOM 759 N N . LYS A 1 98 ? -8.803 6.846 16.863 1.00 95.94 98 LYS A N 1
ATOM 760 C CA . LYS A 1 98 ? -9.229 8.192 16.464 1.00 95.94 98 LYS A CA 1
ATOM 761 C C . LYS A 1 98 ? -8.112 8.826 15.636 1.00 95.94 98 LYS A C 1
ATOM 763 O O . LYS A 1 98 ? -6.966 8.798 16.058 1.00 95.94 98 LYS A O 1
ATOM 768 N N . GLY A 1 99 ? -8.446 9.373 14.468 1.00 95.44 99 GLY A N 1
ATOM 769 C CA . GLY A 1 99 ? -7.453 9.980 13.574 1.00 95.44 99 GLY A CA 1
ATOM 770 C C . GLY A 1 99 ? -6.602 8.976 12.789 1.00 95.44 99 GLY A C 1
ATOM 771 O O . GLY A 1 99 ? -5.743 9.401 12.018 1.00 95.44 99 GLY A O 1
ATOM 772 N N . ALA A 1 100 ? -6.851 7.669 12.937 1.00 97.38 100 ALA A N 1
ATOM 773 C CA . ALA A 1 100 ? -6.139 6.635 12.200 1.00 97.38 100 ALA A CA 1
ATOM 774 C C . ALA A 1 100 ? -6.467 6.697 10.701 1.00 97.38 100 ALA A C 1
ATOM 776 O O . ALA A 1 100 ? -7.633 6.716 10.301 1.00 97.38 100 ALA A O 1
ATOM 777 N N . GLY A 1 101 ? -5.430 6.677 9.871 1.00 96.81 101 GLY A N 1
ATOM 778 C CA . GLY A 1 101 ? -5.548 6.636 8.420 1.00 96.81 101 GLY A CA 1
ATOM 779 C C . GLY A 1 101 ? -4.417 5.847 7.777 1.00 96.81 101 GLY A C 1
ATOM 780 O O . GLY A 1 101 ? -3.517 5.343 8.446 1.00 96.81 101 GLY A O 1
ATOM 781 N N . ILE A 1 102 ? -4.459 5.757 6.454 1.00 97.50 102 ILE A N 1
ATOM 782 C CA . ILE A 1 102 ? -3.395 5.174 5.644 1.00 97.50 102 ILE A CA 1
ATOM 783 C C . ILE A 1 102 ? -3.169 6.052 4.420 1.00 97.50 102 ILE A C 1
ATOM 785 O O . ILE A 1 102 ? -4.113 6.612 3.860 1.00 97.50 102 ILE A O 1
ATOM 789 N N . ARG A 1 103 ? -1.913 6.165 4.004 1.00 97.75 103 ARG A N 1
ATOM 790 C CA . ARG A 1 103 ? -1.512 6.757 2.735 1.00 97.75 103 ARG A CA 1
ATOM 791 C C . ARG A 1 103 ? -1.038 5.658 1.801 1.00 97.75 103 ARG A C 1
ATOM 793 O O . ARG A 1 103 ? -0.196 4.849 2.191 1.00 97.75 103 ARG A O 1
ATOM 800 N N . LEU A 1 104 ? -1.574 5.673 0.587 1.00 97.50 104 LEU A N 1
ATOM 801 C CA . LEU A 1 104 ? -1.045 4.942 -0.555 1.00 97.50 104 LEU A CA 1
ATOM 802 C C . LEU A 1 104 ? -0.412 5.974 -1.483 1.00 97.50 104 LEU A C 1
ATOM 804 O O . LEU A 1 104 ? -1.116 6.725 -2.152 1.00 97.50 104 LEU A O 1
ATOM 808 N N . ASP A 1 105 ? 0.911 6.051 -1.449 1.00 96.25 105 ASP A N 1
ATOM 809 C CA . ASP A 1 105 ? 1.689 6.979 -2.262 1.00 96.25 105 ASP A CA 1
ATOM 810 C C . ASP A 1 105 ? 2.052 6.294 -3.582 1.00 96.25 105 ASP A C 1
ATOM 812 O O . ASP A 1 105 ? 3.045 5.566 -3.664 1.00 96.25 105 ASP A O 1
ATOM 816 N N . PHE A 1 106 ? 1.169 6.413 -4.580 1.00 95.69 106 PHE A N 1
ATOM 817 C CA . PHE A 1 106 ? 1.364 5.800 -5.893 1.00 95.69 106 PHE A CA 1
ATOM 818 C C . PHE A 1 106 ? 2.596 6.399 -6.562 1.00 95.69 106 PHE A C 1
ATOM 820 O O . PHE A 1 106 ? 2.641 7.583 -6.885 1.00 95.69 106 PHE A O 1
ATOM 827 N N . LEU A 1 107 ? 3.599 5.554 -6.781 1.00 92.75 107 LEU A N 1
ATOM 828 C CA . LEU A 1 107 ? 4.887 5.995 -7.291 1.00 92.75 107 LEU A CA 1
ATOM 829 C C . LEU A 1 107 ? 4.722 6.465 -8.738 1.00 92.75 107 LEU A C 1
ATOM 831 O O . LEU A 1 107 ? 4.048 5.777 -9.503 1.00 92.75 107 LEU A O 1
ATOM 835 N N . PRO A 1 108 ? 5.327 7.584 -9.151 1.00 85.75 108 PRO A N 1
ATOM 836 C CA . PRO A 1 108 ? 5.222 8.044 -10.526 1.00 85.75 108 PRO A CA 1
ATOM 837 C C . PRO A 1 108 ? 6.062 7.178 -11.475 1.00 85.75 108 PRO A C 1
ATOM 839 O O . PRO A 1 108 ? 7.151 6.708 -11.136 1.00 85.75 108 PRO A O 1
ATOM 842 N N . GLY A 1 109 ? 5.547 6.972 -12.682 1.00 82.31 109 GLY A N 1
ATOM 843 C CA . GLY A 1 109 ? 6.261 6.428 -13.834 1.00 82.31 109 GLY A CA 1
ATOM 844 C C . GLY A 1 109 ? 6.676 7.516 -14.822 1.00 82.31 109 GLY A C 1
ATOM 845 O O . GLY A 1 109 ? 6.546 8.706 -14.556 1.00 82.31 109 GLY A O 1
ATOM 846 N N . GLU A 1 110 ? 7.166 7.105 -15.992 1.00 74.69 110 GLU A N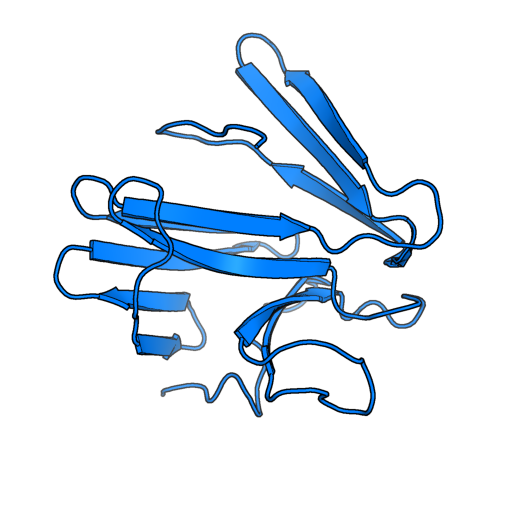 1
ATOM 847 C CA . GLU A 1 110 ? 7.595 8.043 -17.043 1.00 74.69 110 GLU A CA 1
ATOM 848 C C . GLU A 1 110 ? 6.417 8.672 -17.809 1.00 74.69 110 GLU A C 1
ATOM 850 O O . GLU A 1 110 ? 6.515 9.823 -18.225 1.00 74.69 110 GLU A O 1
ATOM 855 N N . ALA A 1 111 ? 5.306 7.948 -17.998 1.00 81.75 111 ALA A N 1
ATOM 856 C CA . ALA A 1 111 ? 4.109 8.453 -18.674 1.00 81.75 111 ALA A CA 1
ATOM 857 C C . ALA A 1 111 ? 2.851 7.662 -18.273 1.00 81.75 111 ALA A C 1
ATOM 859 O O . ALA A 1 111 ? 2.943 6.480 -17.949 1.00 81.75 111 ALA A O 1
ATOM 860 N N . PHE A 1 112 ? 1.689 8.320 -18.361 1.00 87.56 112 PHE A N 1
ATOM 861 C CA . PHE A 1 112 ? 0.337 7.746 -18.225 1.00 87.56 112 PHE A CA 1
ATOM 862 C C . PHE A 1 112 ? -0.046 7.162 -16.859 1.00 87.56 112 PHE A C 1
ATOM 864 O O . PHE A 1 112 ? -1.111 6.574 -16.739 1.00 87.56 112 PHE A O 1
ATOM 871 N N . ASP A 1 113 ? 0.753 7.381 -15.818 1.00 93.31 113 ASP A N 1
ATOM 872 C CA . ASP A 1 113 ? 0.304 7.124 -14.452 1.00 93.31 113 ASP A CA 1
ATOM 873 C C . ASP A 1 113 ? -0.605 8.274 -13.991 1.00 93.31 113 ASP A C 1
ATOM 875 O O . ASP A 1 113 ? -0.213 9.443 -14.035 1.00 93.31 113 ASP A O 1
ATOM 879 N N . PHE A 1 114 ? -1.823 7.961 -13.552 1.00 93.44 114 PHE A N 1
ATOM 880 C CA . PHE A 1 114 ? -2.756 8.957 -13.025 1.00 93.44 114 PHE A CA 1
ATOM 881 C C . PHE A 1 114 ? -3.721 8.348 -12.014 1.00 93.44 114 PHE A C 1
ATOM 883 O O . PHE A 1 114 ? -4.004 7.150 -12.025 1.00 93.44 114 PHE A O 1
ATOM 890 N N . ILE A 1 115 ? -4.284 9.206 -11.166 1.00 95.19 115 ILE A N 1
ATOM 891 C CA . ILE A 1 115 ? -5.427 8.863 -10.325 1.00 95.19 115 ILE A CA 1
ATOM 892 C C . ILE A 1 115 ? -6.563 9.803 -10.691 1.00 95.19 115 ILE A C 1
ATOM 894 O O . ILE A 1 115 ? -6.400 11.021 -10.638 1.00 95.19 115 ILE A O 1
ATOM 898 N N . GLN A 1 116 ? -7.711 9.244 -11.061 1.00 93.56 116 GLN A N 1
ATOM 899 C CA . GLN A 1 116 ? -8.895 10.030 -11.395 1.00 93.56 116 GLN A CA 1
ATOM 900 C C . GLN A 1 116 ? -10.125 9.545 -10.625 1.00 93.56 116 GLN A C 1
ATOM 902 O O . GLN A 1 116 ? -10.274 8.338 -10.408 1.00 93.56 116 GLN A O 1
ATOM 907 N N . PRO A 1 117 ? -11.022 10.459 -10.218 1.00 93.69 117 PRO A N 1
ATOM 908 C CA . PRO A 1 117 ? -12.310 10.070 -9.674 1.00 93.69 117 PRO A CA 1
ATOM 909 C C . PRO A 1 117 ? -13.159 9.396 -10.760 1.00 93.69 117 PRO A C 1
ATOM 911 O O . PRO A 1 117 ? -13.191 9.833 -11.910 1.00 93.69 117 PRO A O 1
ATOM 914 N N . VAL A 1 118 ? -13.877 8.345 -10.379 1.00 92.25 118 VAL A N 1
ATOM 915 C CA . VAL A 1 118 ? -14.848 7.640 -11.217 1.00 92.25 118 VAL A CA 1
ATOM 916 C C . VAL A 1 118 ? -16.181 7.630 -10.478 1.00 92.25 118 VAL A C 1
ATOM 918 O O . VAL A 1 118 ? -16.250 7.261 -9.304 1.00 92.25 118 VAL A O 1
ATOM 921 N N . LEU A 1 119 ? -17.246 8.060 -11.157 1.00 82.56 119 LEU A N 1
ATOM 922 C CA . LEU A 1 119 ? -18.591 8.050 -10.586 1.00 82.56 119 LEU A CA 1
ATOM 923 C C . LEU A 1 119 ? -19.105 6.611 -10.510 1.00 82.56 119 LEU A C 1
ATOM 925 O O . LEU A 1 119 ? -19.235 5.943 -11.536 1.00 82.56 119 LEU A O 1
ATOM 929 N N . SER A 1 120 ? -19.429 6.155 -9.300 1.00 80.56 120 SER A N 1
ATOM 930 C CA . SER A 1 120 ? -20.034 4.847 -9.051 1.00 80.56 120 SER A CA 1
ATOM 931 C C . SER A 1 120 ? -21.347 5.043 -8.294 1.00 80.56 120 SER A C 1
ATOM 933 O O . SER A 1 120 ? -21.411 5.048 -7.065 1.00 80.56 120 SER A O 1
ATOM 935 N N . GLY A 1 121 ? -22.423 5.299 -9.042 1.00 83.81 121 GLY A N 1
ATOM 936 C CA . GLY A 1 121 ? -23.720 5.637 -8.458 1.00 83.81 121 GLY A CA 1
ATOM 937 C C . GLY A 1 121 ? -23.666 6.943 -7.658 1.00 83.81 121 GLY A C 1
ATOM 938 O O . GLY A 1 121 ? -23.498 8.013 -8.239 1.00 83.81 121 GLY A O 1
ATOM 939 N N . LYS A 1 122 ? -23.850 6.857 -6.334 1.00 80.69 122 LYS A N 1
ATOM 940 C CA . LYS A 1 122 ? -23.781 8.009 -5.412 1.00 80.69 122 LYS A CA 1
ATOM 941 C C . LYS A 1 122 ? -22.402 8.195 -4.776 1.00 80.69 122 LYS A C 1
ATOM 943 O O . LYS A 1 122 ? -22.171 9.230 -4.155 1.00 80.69 122 LYS A O 1
ATOM 948 N N . ASP A 1 123 ? -21.511 7.223 -4.938 1.00 85.25 123 ASP A N 1
ATOM 949 C CA . ASP A 1 123 ? -20.193 7.218 -4.321 1.00 85.25 123 ASP A CA 1
ATOM 950 C C . ASP A 1 123 ? -19.119 7.638 -5.331 1.00 85.25 123 ASP A C 1
ATOM 952 O O . ASP A 1 123 ? -19.238 7.434 -6.543 1.00 85.25 123 ASP A O 1
ATOM 956 N N . THR A 1 124 ? -18.046 8.242 -4.820 1.00 88.38 124 THR A N 1
ATOM 957 C CA . THR A 1 124 ? -16.851 8.540 -5.616 1.00 88.38 124 THR A CA 1
ATOM 958 C C . THR A 1 124 ? -15.833 7.437 -5.395 1.00 88.38 124 THR A C 1
ATOM 960 O O . THR A 1 124 ? -15.383 7.220 -4.270 1.00 88.38 124 THR A O 1
ATOM 963 N N . TRP A 1 125 ? -15.479 6.738 -6.466 1.00 94.44 125 TRP A N 1
ATOM 964 C CA . TRP A 1 125 ? -14.351 5.813 -6.480 1.00 94.44 125 TRP A CA 1
ATOM 965 C C . TRP A 1 125 ? -13.156 6.496 -7.134 1.00 94.44 125 TRP A C 1
ATOM 967 O O . TRP A 1 125 ? -13.300 7.541 -7.768 1.00 94.44 125 TRP A O 1
ATOM 977 N N . TYR A 1 126 ? -11.977 5.902 -7.007 1.00 95.94 126 TYR A N 1
ATOM 978 C CA . TYR A 1 126 ? -10.773 6.391 -7.663 1.00 95.94 126 TYR A CA 1
ATOM 979 C C . TYR A 1 126 ? -10.137 5.273 -8.471 1.00 95.94 126 TYR A C 1
ATOM 981 O O . TYR A 1 126 ? -9.860 4.199 -7.944 1.00 95.94 126 TYR A O 1
ATOM 989 N N . LEU A 1 127 ? -9.885 5.536 -9.749 1.00 96.19 127 LEU A N 1
ATOM 990 C CA . LEU A 1 127 ? -9.081 4.666 -10.592 1.00 96.19 127 LEU A CA 1
ATOM 991 C C . LEU A 1 127 ? -7.644 5.176 -10.561 1.00 96.19 127 LEU A C 1
ATOM 993 O O . LEU A 1 127 ? -7.386 6.278 -11.044 1.00 96.19 127 LEU A O 1
ATOM 997 N N . ALA A 1 128 ? -6.735 4.366 -10.028 1.00 96.44 128 ALA A N 1
ATOM 998 C CA . ALA A 1 128 ? -5.303 4.546 -10.203 1.00 96.44 128 ALA A CA 1
ATOM 999 C C . ALA A 1 128 ? -4.846 3.719 -11.412 1.00 96.44 128 ALA A C 1
ATOM 1001 O O . ALA A 1 128 ? -4.810 2.485 -11.351 1.00 96.44 128 ALA A O 1
ATOM 1002 N N . ASP A 1 129 ? -4.525 4.400 -12.510 1.00 95.88 129 ASP A N 1
ATOM 1003 C CA . ASP A 1 129 ? -3.841 3.800 -13.651 1.00 95.88 129 ASP A CA 1
ATOM 1004 C C . ASP A 1 129 ? -2.337 3.825 -13.387 1.00 95.88 129 ASP A C 1
ATOM 1006 O O . ASP A 1 129 ? -1.749 4.875 -13.133 1.00 95.88 129 ASP A O 1
ATOM 1010 N N . CYS A 1 130 ? -1.733 2.641 -13.363 1.00 95.12 130 CYS A N 1
ATOM 1011 C CA . CYS A 1 130 ? -0.315 2.435 -13.098 1.00 95.12 130 CYS A CA 1
ATOM 1012 C C . CYS A 1 130 ? 0.307 1.800 -14.340 1.00 95.12 130 CYS A C 1
ATOM 1014 O O . CYS A 1 130 ? 0.665 0.614 -14.346 1.00 95.12 130 CYS A O 1
ATOM 1016 N N . PHE A 1 131 ? 0.418 2.593 -15.403 1.00 93.00 131 PHE A N 1
ATOM 1017 C CA . PHE A 1 131 ? 0.933 2.183 -16.702 1.00 93.00 131 PHE A CA 1
ATOM 1018 C C . PHE A 1 131 ? 2.324 1.550 -16.592 1.00 93.00 1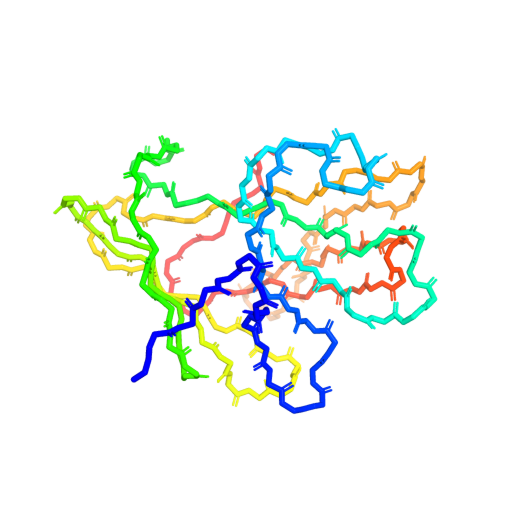31 PHE A C 1
ATOM 1020 O O . PHE A 1 131 ? 2.563 0.489 -17.170 1.00 93.00 131 PHE A O 1
ATOM 1027 N N . LYS A 1 132 ? 3.217 2.102 -15.752 1.00 92.31 132 LYS A N 1
ATOM 1028 C CA . LYS A 1 132 ? 4.556 1.514 -15.504 1.00 92.31 132 LYS A CA 1
ATOM 1029 C C . LYS A 1 132 ? 4.505 0.067 -14.985 1.00 92.31 132 LYS A C 1
ATOM 1031 O O . LYS A 1 132 ? 5.454 -0.699 -15.156 1.00 92.31 132 LYS A O 1
ATOM 1036 N N . ASN A 1 133 ? 3.420 -0.295 -14.304 1.00 93.88 133 ASN A N 1
ATOM 1037 C CA . ASN A 1 133 ? 3.222 -1.605 -13.700 1.00 93.88 133 ASN A CA 1
ATOM 1038 C C . ASN A 1 133 ? 2.362 -2.526 -14.583 1.00 93.88 133 ASN A C 1
ATOM 1040 O O . ASN A 1 133 ? 2.263 -3.708 -14.267 1.00 93.88 133 ASN A O 1
ATOM 1044 N N . TYR A 1 134 ? 1.750 -2.007 -15.658 1.00 91.94 134 TYR A N 1
ATOM 1045 C CA . TYR A 1 134 ? 0.660 -2.647 -16.410 1.00 91.94 134 TYR A CA 1
ATOM 1046 C C . TYR A 1 134 ? -0.523 -3.061 -15.521 1.00 91.94 134 TYR A C 1
ATOM 1048 O O . TYR A 1 134 ? -1.143 -4.101 -15.738 1.00 91.94 134 TYR A O 1
ATOM 1056 N N . MET A 1 135 ? -0.831 -2.249 -14.506 1.00 92.81 135 MET A N 1
ATOM 1057 C CA . MET A 1 135 ? -1.885 -2.528 -13.529 1.00 92.81 135 MET A CA 1
ATOM 1058 C C . MET A 1 135 ? -2.836 -1.344 -13.402 1.00 92.81 135 MET A C 1
ATOM 1060 O O . MET A 1 135 ? -2.451 -0.190 -13.579 1.00 92.81 135 MET A O 1
ATOM 1064 N N . ARG A 1 136 ? -4.080 -1.645 -13.032 1.00 95.25 136 ARG A N 1
ATOM 1065 C CA . ARG A 1 136 ? -5.091 -0.662 -12.646 1.00 95.25 136 ARG A CA 1
ATOM 1066 C C . ARG A 1 136 ? -5.685 -1.069 -11.313 1.00 95.25 136 ARG A C 1
ATOM 1068 O O . ARG A 1 136 ? -6.002 -2.241 -11.126 1.00 95.25 136 ARG A O 1
ATOM 1075 N N . TYR A 1 137 ? -5.858 -0.101 -10.425 1.00 96.81 137 TYR A N 1
ATOM 1076 C CA . TYR A 1 137 ? -6.446 -0.314 -9.108 1.00 96.81 137 TYR A CA 1
ATOM 1077 C C . TYR A 1 137 ? -7.679 0.559 -8.950 1.00 96.81 137 TYR A C 1
ATOM 1079 O O . TYR A 1 137 ? -7.648 1.750 -9.257 1.00 96.81 137 TYR A O 1
ATOM 1087 N N . MET A 1 138 ? -8.757 -0.037 -8.449 1.00 96.44 138 MET A N 1
ATOM 1088 C CA . MET A 1 138 ? -9.932 0.705 -8.019 1.00 96.44 138 MET A CA 1
ATOM 1089 C C . MET A 1 138 ? -9.861 0.900 -6.508 1.00 96.44 138 MET A C 1
ATOM 1091 O O . MET A 1 138 ? -9.756 -0.075 -5.766 1.00 96.44 138 MET A O 1
ATOM 1095 N N . LEU A 1 139 ? -9.921 2.148 -6.053 1.00 96.19 139 LEU A N 1
ATOM 1096 C CA . LEU A 1 139 ? -9.974 2.496 -4.640 1.00 96.19 139 LEU A CA 1
ATOM 1097 C C . LEU A 1 139 ? -11.369 3.006 -4.296 1.00 96.19 139 LEU A C 1
ATOM 1099 O O . LEU A 1 139 ? -11.872 3.952 -4.901 1.00 96.19 139 LEU A O 1
ATOM 1103 N N . PHE A 1 140 ? -11.973 2.392 -3.290 1.00 94.56 140 PHE A N 1
ATOM 1104 C CA . PHE A 1 140 ? -13.252 2.801 -2.732 1.00 94.56 140 PHE A CA 1
ATOM 1105 C C . PHE A 1 140 ? -13.275 2.462 -1.245 1.00 94.56 140 PHE A C 1
ATOM 1107 O O . PHE A 1 14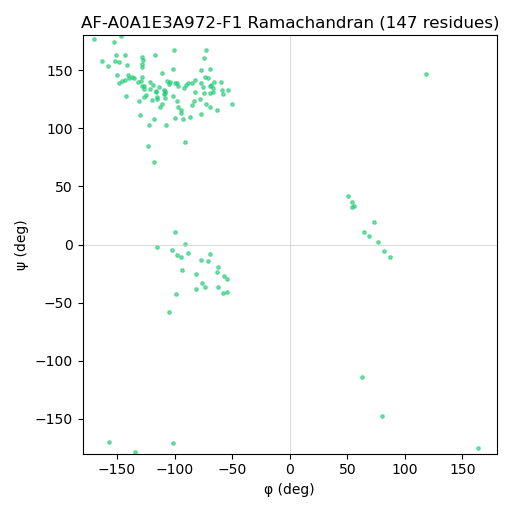0 ? -12.529 1.602 -0.774 1.00 94.56 140 PHE A O 1
ATOM 1114 N N . ASN A 1 141 ? -14.122 3.151 -0.491 1.00 92.69 141 ASN A N 1
ATOM 1115 C CA . ASN A 1 141 ? -14.258 2.940 0.940 1.00 92.69 141 ASN A CA 1
ATOM 1116 C C . ASN A 1 141 ? -15.683 2.503 1.282 1.00 92.69 141 ASN A C 1
ATOM 1118 O O . ASN A 1 141 ? -16.652 3.069 0.792 1.00 92.69 141 ASN A O 1
ATOM 1122 N N . GLN A 1 142 ? -15.810 1.512 2.164 1.00 91.81 142 GLN A N 1
ATOM 1123 C CA . GLN A 1 142 ? -17.105 1.133 2.744 1.00 91.81 142 GLN A CA 1
ATOM 1124 C C . GLN A 1 142 ? -17.504 2.055 3.908 1.00 91.81 142 GLN A C 1
ATOM 1126 O O . GLN A 1 142 ? -18.680 2.207 4.221 1.00 91.81 142 GLN A O 1
ATOM 1131 N N . ALA A 1 143 ? -16.513 2.666 4.558 1.00 92.62 143 ALA A N 1
ATOM 1132 C CA . ALA A 1 143 ? -16.673 3.632 5.637 1.00 92.62 143 ALA A CA 1
ATOM 1133 C C . ALA A 1 143 ? -15.485 4.606 5.645 1.00 92.62 143 ALA A C 1
ATOM 1135 O O . ALA A 1 143 ? -14.448 4.336 5.042 1.00 92.62 143 ALA A O 1
ATOM 1136 N N . GLY A 1 144 ? -15.621 5.749 6.317 1.00 92.56 144 GLY A N 1
ATOM 1137 C CA . GLY A 1 144 ? -14.575 6.777 6.350 1.00 92.56 144 GLY A CA 1
ATOM 1138 C C . GLY A 1 144 ? -14.555 7.649 5.092 1.00 92.56 144 GLY A C 1
ATOM 1139 O O . GLY A 1 144 ? -15.601 7.938 4.517 1.00 92.56 144 GLY A O 1
ATOM 1140 N N . ARG A 1 145 ? -13.366 8.110 4.692 1.00 92.19 145 ARG A N 1
ATOM 1141 C CA . ARG A 1 145 ? -13.157 9.037 3.570 1.00 92.19 145 ARG A CA 1
ATOM 1142 C C . ARG A 1 145 ? -11.870 8.681 2.832 1.00 92.19 145 ARG A C 1
ATOM 1144 O O . ARG A 1 145 ? -10.858 8.413 3.473 1.00 92.19 145 ARG A O 1
ATOM 1151 N N . ILE A 1 146 ? -11.897 8.803 1.508 1.00 93.62 146 ILE A N 1
ATOM 1152 C CA . ILE A 1 146 ? -10.704 8.864 0.655 1.00 93.62 146 ILE A CA 1
ATOM 1153 C C . ILE A 1 146 ? -10.535 10.311 0.177 1.00 93.62 146 ILE A C 1
ATOM 1155 O O . ILE A 1 146 ? -11.519 10.998 -0.093 1.00 93.62 146 ILE A O 1
ATOM 1159 N N . ALA A 1 147 ? -9.297 10.796 0.117 1.00 90.56 147 ALA A N 1
ATOM 1160 C CA . ALA A 1 147 ? -8.961 12.090 -0.466 1.00 90.56 147 ALA A CA 1
ATOM 1161 C C . ALA A 1 147 ? -7.665 11.976 -1.273 1.00 90.56 147 ALA A C 1
ATOM 1163 O O . ALA A 1 147 ? -6.748 11.264 -0.868 1.00 90.56 147 ALA A O 1
ATOM 1164 N N . LEU A 1 148 ? -7.610 12.692 -2.396 1.00 89.50 148 LEU A N 1
ATOM 1165 C CA . LEU A 1 148 ? -6.382 12.903 -3.157 1.00 89.50 148 LEU A CA 1
ATOM 1166 C C . LEU A 1 148 ? -5.681 14.149 -2.609 1.00 89.50 148 LEU A C 1
ATOM 1168 O O . LEU A 1 148 ? -6.352 15.130 -2.272 1.00 89.50 148 LEU A O 1
ATOM 1172 N N . HIS A 1 149 ? -4.360 14.078 -2.491 1.00 78.12 149 HIS A N 1
ATOM 1173 C CA . HIS A 1 149 ? -3.505 15.121 -1.930 1.00 78.12 149 HIS A CA 1
ATOM 1174 C C . HIS A 1 149 ? -2.401 15.487 -2.911 1.00 78.12 149 HIS A C 1
ATOM 1176 O O . HIS A 1 149 ? -1.944 14.566 -3.623 1.00 78.12 149 HIS A O 1
#

Secondary structure (DSSP, 8-state):
----TTTS-B--TT-SEEEEEE-TTGGG--PPSEEEEEE--TT-S-SEEEEEEEEETTEE---EEEE-SS-EEEE-SS-EEEEEESSSS-EEEEEESTTEEEEEEE---SS--EEEEEEETTEEEEEEEEGGGTEEEEE--SSS-----

Radius of gyration: 15.03 Å; Cα contacts (8 Å, |Δi|>4): 317; chains: 1; bounding box: 43×33×39 Å

Sequence (149 aa):
MYLDLKEVPFSTRGSYMAVSYHEKNFRGSGMEEGLYLRTVHGNAKTPFVAGISPLQDGKACTYRIEAHPEKVELKWEEGTVTLAYADSDTLLISGRGKGAGIRLDFLPGEAFDFIQPVLSGKDTWYLADCFKNYMRYMLFNQAGRIALH

Mean predicted aligned error: 3.51 Å

pLDDT: mean 94.12, std 4.95, range [74.69, 98.69]

Organism: NCBI:txid1432052